Protein AF-A0A7Y7H919-F1 (afdb_monomer)

Foldseek 3Di:
DDDDDDDLVRQLVVVVVVVPDDSVRSNVVSVVVVCVVVCVVVVVCVVVPDDDDPDDPVVVVVVVCVVPVPD

Mean predicted aligned error: 5.7 Å

Sequence (71 aa):
MKWVEFTNEQFIGGLLQSGHLSKHAAEGLAEMGIALGNGRITEEFYKNKPVLSKRKFEEFAIEFAKVYHQA

Radius of gyration: 16.23 Å; Cα contacts (8 Å, |Δi|>4): 20; chains: 1; bounding box: 41×28×35 Å

Solvent-accessible surface area (backbone atoms only — not comparable to full-atom values): 4477 Å² total; per-residue (Å²): 139,80,88,81,86,74,54,64,66,58,50,35,52,52,44,48,71,68,70,81,48,54,71,70,57,29,51,54,52,42,52,50,51,52,34,50,77,72,36,63,58,51,52,55,46,66,74,63,61,72,92,74,71,89,78,52,70,71,63,49,51,56,59,52,42,75,73,67,66,80,125

Structure (mmCIF, N/CA/C/O backbone):
data_AF-A0A7Y7H919-F1
#
_entry.id   AF-A0A7Y7H919-F1
#
loop_
_atom_site.group_PDB
_atom_site.id
_atom_site.type_symbol
_atom_site.label_atom_id
_atom_site.label_alt_id
_atom_site.label_comp_id
_atom_site.label_asym_id
_atom_site.label_entity_id
_atom_site.label_seq_id
_atom_site.pdbx_PDB_ins_code
_atom_site.Cartn_x
_atom_site.Cartn_y
_atom_site.Cartn_z
_atom_site.occupancy
_atom_site.B_iso_or_equiv
_atom_site.auth_seq_id
_atom_site.auth_comp_id
_atom_site.auth_asym_id
_atom_site.auth_atom_id
_atom_site.pdbx_PDB_model_num
ATOM 1 N N . MET A 1 1 ? -11.950 13.509 -9.442 1.00 55.78 1 MET A N 1
ATOM 2 C CA . MET A 1 1 ? -11.740 13.237 -8.003 1.00 55.78 1 MET A CA 1
ATOM 3 C C . MET A 1 1 ? -10.385 13.791 -7.603 1.00 55.78 1 MET A C 1
ATOM 5 O O . MET A 1 1 ? -9.470 13.711 -8.414 1.00 55.78 1 MET A O 1
ATOM 9 N N . LYS A 1 2 ? -10.263 14.382 -6.411 1.00 82.31 2 LYS A N 1
ATOM 10 C CA . LYS A 1 2 ? -8.974 14.800 -5.845 1.00 82.31 2 LYS A CA 1
ATOM 11 C C . LYS A 1 2 ? -8.609 13.794 -4.762 1.00 82.31 2 LYS A C 1
ATOM 13 O O . LYS A 1 2 ? -9.382 13.626 -3.824 1.00 82.31 2 LYS A O 1
ATOM 18 N N . TRP A 1 3 ? -7.489 13.103 -4.934 1.00 83.88 3 TRP A N 1
ATOM 19 C CA . TRP A 1 3 ? -6.940 12.255 -3.884 1.00 83.88 3 TRP A CA 1
ATOM 20 C C . TRP A 1 3 ? -6.486 13.147 -2.729 1.00 83.88 3 TRP A C 1
ATOM 22 O O . TRP A 1 3 ? -5.839 14.168 -2.962 1.00 83.88 3 TRP A O 1
ATOM 32 N N . VAL A 1 4 ? -6.882 12.792 -1.509 1.00 88.56 4 VAL A N 1
ATOM 33 C CA . VAL A 1 4 ? -6.439 13.465 -0.285 1.00 88.56 4 VAL A CA 1
ATOM 34 C C . VAL A 1 4 ? -5.343 12.605 0.319 1.00 88.56 4 VAL A C 1
ATOM 36 O O . VAL A 1 4 ? -5.560 11.422 0.576 1.00 88.56 4 VAL A O 1
ATOM 39 N N . GLU A 1 5 ? -4.166 13.190 0.489 1.00 86.19 5 GLU A N 1
ATOM 40 C CA . GLU A 1 5 ? -3.030 12.517 1.106 1.00 86.19 5 GLU A CA 1
ATOM 41 C C . GLU A 1 5 ? -3.165 12.559 2.630 1.00 86.19 5 GLU A C 1
ATOM 43 O O . GLU A 1 5 ? -3.514 13.593 3.204 1.00 86.19 5 GLU A O 1
ATOM 48 N N . PHE A 1 6 ? -2.903 11.424 3.274 1.00 88.75 6 PHE A N 1
ATOM 49 C CA . PHE A 1 6 ? -2.840 11.313 4.727 1.00 88.75 6 PHE A CA 1
ATOM 50 C C . PHE A 1 6 ? -1.386 11.360 5.179 1.00 88.75 6 PHE A C 1
ATOM 52 O O . PHE A 1 6 ? -0.518 10.774 4.532 1.00 88.75 6 PHE A O 1
ATOM 59 N N . THR A 1 7 ? -1.123 11.996 6.320 1.00 92.06 7 THR A N 1
ATOM 60 C CA . THR A 1 7 ? 0.188 11.874 6.966 1.00 92.06 7 THR A CA 1
ATOM 61 C C . THR A 1 7 ? 0.355 10.482 7.579 1.00 92.06 7 THR A C 1
ATOM 63 O O . THR A 1 7 ? -0.625 9.782 7.861 1.00 92.06 7 THR A O 1
ATOM 66 N N . ASN A 1 8 ? 1.599 10.076 7.841 1.00 90.56 8 ASN A N 1
ATOM 67 C CA . ASN A 1 8 ? 1.886 8.784 8.472 1.00 90.56 8 ASN A CA 1
ATOM 68 C C . ASN A 1 8 ? 1.211 8.663 9.847 1.00 90.56 8 ASN A C 1
ATOM 70 O O . ASN A 1 8 ? 0.702 7.604 10.204 1.00 90.56 8 ASN A O 1
ATOM 74 N N . GLU A 1 9 ? 1.148 9.758 10.602 1.00 92.00 9 GLU A N 1
ATOM 75 C CA . GLU A 1 9 ? 0.521 9.808 11.924 1.00 92.00 9 GLU A CA 1
ATOM 76 C C . GLU A 1 9 ? -0.995 9.613 11.827 1.00 92.00 9 GLU A C 1
ATOM 78 O O . GLU A 1 9 ? -1.580 8.891 12.636 1.00 92.00 9 GLU A O 1
ATOM 83 N N . GLN A 1 10 ? -1.633 10.214 10.816 1.00 93.56 10 GLN A N 1
ATOM 84 C CA . GLN A 1 10 ? -3.060 10.025 10.549 1.00 93.56 10 GLN A CA 1
ATOM 85 C C . GLN A 1 10 ? -3.360 8.577 10.155 1.00 93.56 10 GLN A C 1
ATOM 87 O O . GLN A 1 10 ? -4.330 7.993 10.640 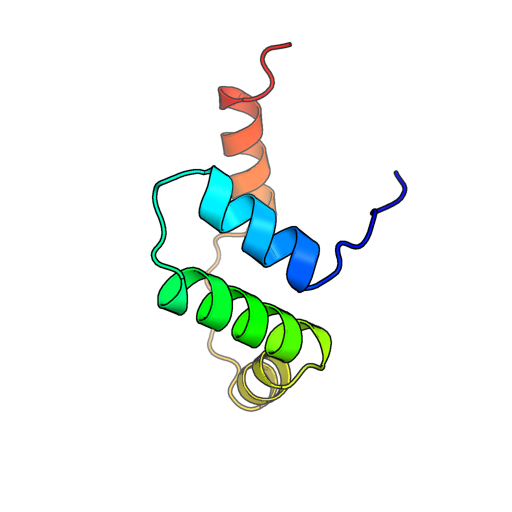1.00 93.56 10 GLN A O 1
ATOM 92 N N . PHE A 1 11 ? -2.503 7.982 9.324 1.00 91.19 11 PHE A N 1
ATOM 93 C CA . PHE A 1 11 ? -2.623 6.587 8.919 1.00 91.19 11 PHE A CA 1
ATOM 94 C C . PHE A 1 11 ? -2.490 5.631 10.116 1.00 91.19 11 PHE A C 1
ATOM 96 O O . PHE A 1 11 ? -3.385 4.819 10.354 1.00 91.19 11 PHE A O 1
ATOM 103 N N . ILE A 1 12 ? -1.439 5.779 10.931 1.00 93.00 12 ILE A N 1
ATOM 104 C CA . ILE A 1 12 ? -1.230 4.970 12.145 1.00 93.00 12 ILE A CA 1
ATOM 105 C C . ILE A 1 12 ? -2.401 5.142 13.118 1.00 93.00 12 ILE A C 1
ATOM 107 O O . ILE A 1 12 ? -2.923 4.155 13.639 1.00 93.00 12 ILE A O 1
ATOM 111 N N . GLY A 1 13 ? -2.843 6.381 13.347 1.00 92.69 13 GLY A N 1
ATOM 112 C CA . GLY A 1 13 ? -3.976 6.681 14.219 1.00 92.69 13 GLY A CA 1
ATOM 113 C C . GLY A 1 13 ? -5.262 5.975 13.780 1.00 92.69 13 GLY A C 1
ATOM 114 O O . GLY A 1 13 ? -5.952 5.393 14.617 1.00 92.69 13 GLY A O 1
ATOM 115 N N . GLY A 1 14 ? -5.553 5.961 12.475 1.00 90.94 14 GLY A N 1
ATOM 116 C CA . GLY A 1 14 ? -6.698 5.240 11.912 1.00 90.94 14 GLY A CA 1
ATOM 117 C C . GLY A 1 14 ? -6.599 3.722 12.094 1.00 90.94 14 GLY A C 1
ATOM 118 O O . GLY A 1 14 ? -7.569 3.082 12.501 1.00 90.94 14 GLY A O 1
ATOM 119 N N . LEU A 1 15 ? -5.414 3.143 11.867 1.00 90.94 15 LEU A N 1
ATOM 120 C CA . LEU A 1 15 ? -5.172 1.711 12.075 1.00 90.94 15 LEU A CA 1
ATOM 121 C C . LEU A 1 15 ? -5.361 1.298 13.539 1.00 90.94 15 LEU A C 1
ATOM 123 O O . LEU A 1 15 ? -6.000 0.283 13.809 1.00 90.94 15 LEU A O 1
ATOM 127 N N . LEU A 1 16 ? -4.864 2.094 14.486 1.00 92.06 16 LEU A N 1
ATOM 128 C CA . LEU A 1 16 ? -5.043 1.835 15.916 1.00 92.06 16 LEU A CA 1
ATOM 129 C C . LEU A 1 16 ? -6.511 1.942 16.348 1.00 92.06 16 LEU A C 1
ATOM 131 O O . LEU A 1 16 ? -6.983 1.106 17.116 1.00 92.06 16 LEU A O 1
ATOM 135 N N . GLN A 1 17 ? -7.250 2.928 15.829 1.00 91.69 17 GLN A N 1
ATOM 136 C CA . GLN A 1 17 ? -8.681 3.087 16.115 1.00 91.69 17 GLN A CA 1
ATOM 137 C C . GLN A 1 17 ? -9.526 1.927 15.582 1.00 91.69 17 GLN A C 1
ATOM 139 O O . GLN A 1 17 ? -10.527 1.577 16.201 1.00 91.69 17 GLN A O 1
ATOM 144 N N . SER A 1 18 ? -9.112 1.295 14.477 1.00 84.56 18 SER A N 1
ATOM 145 C CA . SER A 1 18 ? -9.790 0.108 13.938 1.00 84.56 18 SER A CA 1
ATOM 146 C C . SER A 1 18 ? -9.743 -1.111 14.873 1.00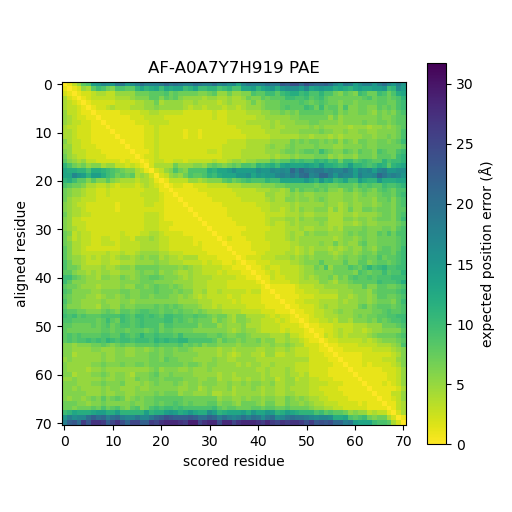 84.56 18 SER A C 1
ATOM 148 O O . SER A 1 18 ? -10.464 -2.075 14.649 1.00 84.56 18 SER A O 1
ATOM 150 N N . GLY A 1 19 ? -8.915 -1.082 15.928 1.00 76.06 19 GLY A N 1
ATOM 151 C CA . GLY A 1 19 ? -8.931 -2.054 17.026 1.00 76.06 19 GLY A CA 1
ATOM 152 C C . GLY A 1 19 ? -8.307 -3.421 16.724 1.00 76.06 19 GLY A C 1
ATOM 153 O O . GLY A 1 19 ? -8.206 -4.248 17.628 1.00 76.06 19 GLY A O 1
ATOM 154 N N . HIS A 1 20 ? -7.859 -3.669 15.488 1.00 72.00 20 HIS A N 1
ATOM 155 C CA . HIS A 1 20 ? -7.383 -4.990 15.051 1.00 72.00 20 HIS A CA 1
ATOM 156 C C . HIS A 1 20 ? -5.863 -5.105 14.869 1.00 72.00 20 HIS A C 1
ATOM 158 O O . HIS A 1 20 ? -5.363 -6.198 14.604 1.00 72.00 20 HIS A O 1
ATOM 164 N N . LEU A 1 21 ? -5.113 -4.009 15.019 1.00 85.12 21 LEU A N 1
ATOM 165 C CA . LEU A 1 21 ? -3.665 -3.980 14.801 1.00 85.12 21 LEU A CA 1
ATOM 166 C C . LEU A 1 21 ? -2.918 -3.515 16.051 1.00 85.12 21 LEU A C 1
ATOM 168 O O . LEU A 1 21 ? -3.307 -2.550 16.707 1.00 85.12 21 LEU A O 1
ATOM 172 N N . SER A 1 22 ? -1.810 -4.191 16.362 1.00 92.00 22 SER A N 1
ATOM 173 C CA . SER A 1 22 ? -0.871 -3.711 17.375 1.00 92.00 22 SER A CA 1
ATOM 174 C C . SER A 1 22 ? -0.163 -2.447 16.882 1.00 92.00 22 SER A C 1
ATOM 176 O O . SER A 1 22 ? -0.030 -2.224 15.677 1.00 92.00 22 SER A O 1
ATOM 178 N N . LYS A 1 23 ? 0.357 -1.640 17.812 1.00 90.56 23 LYS A N 1
ATOM 179 C CA . LYS A 1 23 ? 1.150 -0.449 17.472 1.00 90.56 23 LYS A CA 1
ATOM 180 C C . LYS A 1 23 ? 2.317 -0.773 16.541 1.00 90.56 23 LYS A C 1
ATOM 182 O O . LYS A 1 23 ? 2.478 -0.109 15.526 1.00 90.56 23 LYS A O 1
ATOM 187 N N . HIS A 1 24 ? 3.045 -1.846 16.835 1.00 93.38 24 HIS A N 1
ATOM 188 C CA . HIS A 1 24 ? 4.153 -2.296 15.999 1.00 93.38 24 HIS A CA 1
ATOM 189 C C . HIS A 1 24 ? 3.704 -2.658 14.572 1.00 93.38 24 HIS A C 1
ATOM 191 O O . HIS A 1 24 ? 4.364 -2.292 13.605 1.00 93.38 24 HIS A O 1
ATOM 197 N N . ALA A 1 25 ? 2.556 -3.331 14.422 1.00 93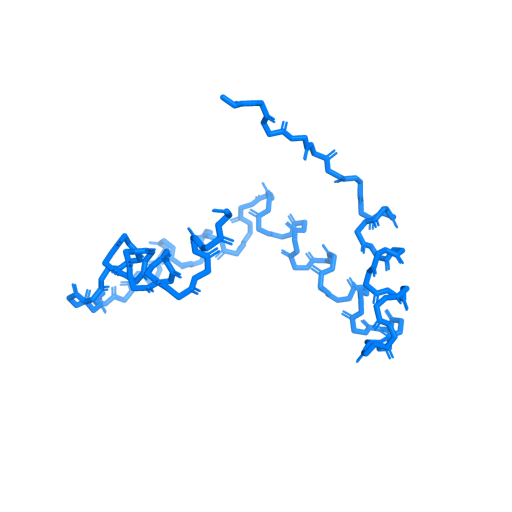.00 25 ALA A N 1
ATOM 198 C CA . ALA A 1 25 ? 2.015 -3.654 13.104 1.00 93.00 25 ALA A CA 1
ATOM 199 C C . ALA A 1 25 ? 1.581 -2.394 12.333 1.00 93.00 25 ALA A C 1
ATOM 201 O O . ALA A 1 25 ? 1.831 -2.293 11.134 1.00 93.00 25 ALA A O 1
ATOM 202 N N . ALA A 1 26 ? 0.964 -1.422 13.011 1.00 92.56 26 ALA A N 1
ATOM 203 C CA . ALA A 1 26 ? 0.560 -0.160 12.395 1.00 92.56 26 ALA A CA 1
ATOM 204 C C . ALA A 1 26 ? 1.767 0.675 11.927 1.00 92.56 26 ALA A C 1
ATOM 206 O O . ALA A 1 26 ? 1.749 1.215 10.822 1.00 92.56 26 ALA A O 1
ATOM 207 N N . GLU A 1 27 ? 2.828 0.735 12.733 1.00 93.62 27 GLU A N 1
ATOM 208 C CA . GLU A 1 27 ? 4.085 1.406 12.380 1.00 93.62 27 GLU A CA 1
ATOM 209 C C . GLU A 1 27 ? 4.767 0.728 11.184 1.00 93.62 27 GLU A C 1
ATOM 211 O O . GLU A 1 27 ? 5.113 1.407 10.220 1.00 93.62 27 GLU A O 1
ATOM 216 N N . GLY A 1 28 ? 4.860 -0.606 11.176 1.00 93.62 28 GLY A N 1
ATOM 217 C CA . GLY A 1 28 ? 5.431 -1.345 10.044 1.00 93.62 28 GLY A CA 1
ATOM 218 C C . GLY A 1 28 ? 4.659 -1.142 8.731 1.00 93.62 28 GLY A C 1
ATOM 219 O O . GLY A 1 28 ? 5.257 -1.039 7.659 1.00 93.62 28 GLY A O 1
ATOM 220 N N . LEU A 1 29 ? 3.328 -1.017 8.792 1.00 92.12 29 LEU A N 1
ATOM 221 C CA . LEU A 1 29 ? 2.518 -0.674 7.618 1.00 92.12 29 LEU A CA 1
ATOM 222 C C . LEU A 1 29 ? 2.789 0.752 7.121 1.00 92.12 29 LEU A C 1
ATOM 224 O O . LEU A 1 29 ? 2.836 0.971 5.909 1.00 92.12 29 LEU A O 1
ATOM 228 N N . ALA A 1 30 ? 2.989 1.711 8.028 1.00 92.31 30 ALA A N 1
ATOM 229 C CA . ALA A 1 30 ? 3.351 3.078 7.659 1.00 92.31 30 ALA A CA 1
ATOM 230 C C . ALA A 1 30 ? 4.739 3.130 6.999 1.00 92.31 30 ALA A C 1
ATOM 232 O O . ALA A 1 30 ? 4.901 3.754 5.951 1.00 92.31 30 ALA A O 1
ATOM 233 N N . GLU A 1 31 ? 5.722 2.406 7.542 1.00 93.00 31 GLU A N 1
ATOM 234 C CA . GLU A 1 31 ? 7.059 2.275 6.948 1.00 93.00 31 GLU A CA 1
ATOM 235 C C . GLU A 1 31 ? 7.008 1.686 5.532 1.00 93.00 31 GLU A C 1
ATOM 237 O O . GLU A 1 31 ? 7.658 2.200 4.616 1.00 93.00 31 GLU A O 1
ATOM 242 N N . MET A 1 32 ? 6.188 0.652 5.322 1.00 91.31 32 MET A N 1
ATOM 243 C CA . MET A 1 32 ? 5.967 0.078 3.995 1.00 91.31 32 MET A CA 1
ATOM 244 C C . MET A 1 32 ? 5.337 1.099 3.037 1.00 91.31 32 MET A C 1
ATOM 246 O O . MET A 1 32 ? 5.755 1.193 1.883 1.00 91.31 32 MET A O 1
ATOM 250 N N . GLY A 1 33 ? 4.376 1.900 3.507 1.00 89.50 33 GLY A N 1
ATOM 251 C CA . GLY A 1 33 ? 3.781 2.996 2.736 1.00 89.50 33 GLY A CA 1
ATOM 252 C C . GLY A 1 33 ? 4.813 4.036 2.288 1.00 89.50 33 GLY A C 1
ATOM 253 O O . GLY A 1 33 ? 4.853 4.399 1.112 1.00 89.50 33 GLY A O 1
ATOM 254 N N . ILE A 1 34 ? 5.716 4.446 3.185 1.00 91.00 34 ILE A N 1
ATOM 255 C CA . ILE A 1 34 ? 6.829 5.357 2.864 1.00 91.00 34 ILE A CA 1
ATOM 256 C C . ILE A 1 34 ? 7.749 4.730 1.808 1.00 91.00 34 ILE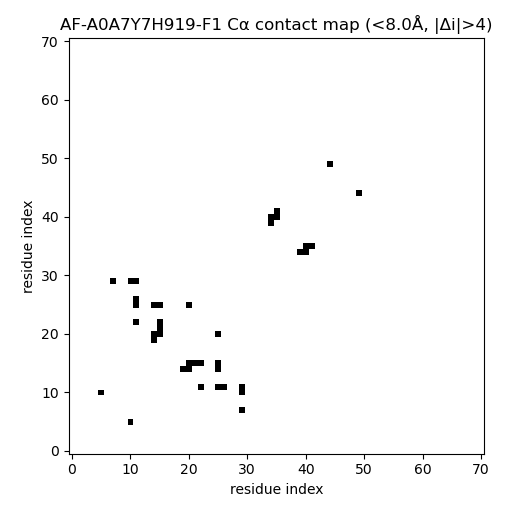 A C 1
ATOM 258 O O . ILE A 1 34 ? 8.134 5.398 0.847 1.00 91.00 34 ILE A O 1
ATOM 262 N N . ALA A 1 35 ? 8.099 3.450 1.966 1.00 90.50 35 ALA A N 1
ATOM 263 C CA . ALA A 1 35 ? 8.956 2.718 1.032 1.00 90.50 35 ALA A CA 1
ATOM 264 C C . ALA A 1 35 ? 8.310 2.497 -0.352 1.00 90.50 35 ALA A C 1
ATOM 266 O O . ALA A 1 35 ? 9.011 2.402 -1.363 1.00 90.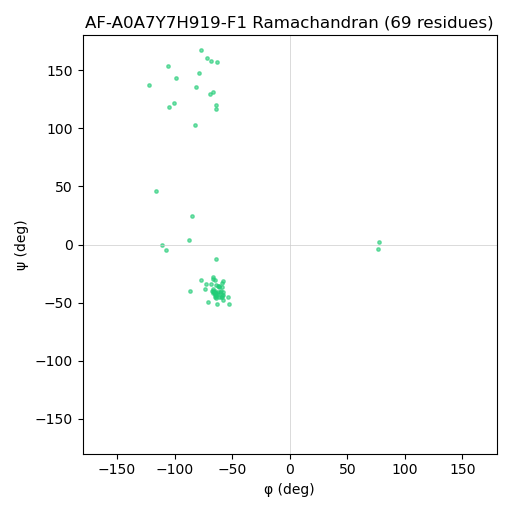50 35 ALA A O 1
ATOM 267 N N . LEU A 1 36 ? 6.978 2.429 -0.419 1.00 88.50 36 LEU A N 1
ATOM 268 C CA . LEU A 1 36 ? 6.232 2.450 -1.677 1.00 88.50 36 LEU A CA 1
ATOM 269 C C . LEU A 1 36 ? 6.283 3.845 -2.310 1.00 88.50 36 LEU A C 1
ATOM 271 O O . LEU A 1 36 ? 6.620 3.965 -3.487 1.00 88.50 36 LEU A O 1
ATOM 275 N N . GLY A 1 37 ? 5.995 4.895 -1.533 1.00 86.94 37 GLY A N 1
ATOM 276 C CA . GLY A 1 37 ? 5.939 6.279 -2.015 1.00 86.94 37 GLY A CA 1
ATOM 277 C C . GLY A 1 37 ? 7.283 6.820 -2.511 1.00 86.94 37 GLY A C 1
ATOM 278 O O . GLY A 1 37 ? 7.328 7.551 -3.496 1.00 86.94 37 GLY A O 1
ATOM 279 N N . ASN A 1 38 ? 8.390 6.414 -1.884 1.00 90.62 38 ASN A N 1
ATOM 280 C CA . ASN A 1 38 ? 9.741 6.774 -2.328 1.00 90.62 38 ASN A CA 1
ATOM 281 C C . ASN A 1 38 ? 10.331 5.806 -3.374 1.00 90.62 38 ASN A C 1
ATOM 283 O O . ASN A 1 38 ? 11.488 5.960 -3.761 1.00 90.62 38 ASN A O 1
ATOM 287 N N . GLY A 1 39 ? 9.558 4.813 -3.826 1.00 89.88 39 GLY A N 1
ATOM 288 C CA . GLY A 1 39 ? 9.933 3.904 -4.908 1.00 89.88 39 GLY A CA 1
ATOM 289 C C . GLY A 1 39 ? 10.914 2.789 -4.538 1.00 89.88 39 GLY A C 1
ATOM 290 O O . GLY A 1 39 ? 11.259 1.988 -5.401 1.00 89.88 39 GLY A O 1
ATOM 291 N N . ARG A 1 40 ? 11.336 2.665 -3.274 1.00 88.88 40 ARG A N 1
ATOM 292 C CA . ARG A 1 40 ? 12.289 1.620 -2.850 1.00 88.88 40 ARG A CA 1
ATOM 293 C C . ARG A 1 40 ? 11.747 0.210 -3.072 1.00 88.88 40 ARG A C 1
ATOM 295 O O . ARG A 1 40 ? 12.496 -0.682 -3.449 1.00 88.88 40 ARG A O 1
ATOM 302 N N . ILE A 1 41 ? 10.444 0.009 -2.872 1.00 85.75 41 ILE A N 1
ATOM 303 C CA . ILE A 1 41 ? 9.803 -1.292 -3.125 1.00 85.75 41 ILE A CA 1
ATOM 304 C C . ILE A 1 41 ? 9.663 -1.566 -4.627 1.00 85.75 41 ILE A C 1
ATOM 306 O O . ILE A 1 41 ? 9.835 -2.698 -5.079 1.00 85.75 41 ILE A O 1
ATOM 310 N N . THR A 1 42 ? 9.349 -0.542 -5.418 1.00 89.00 42 THR A N 1
ATOM 311 C CA . THR A 1 42 ? 9.101 -0.718 -6.852 1.00 89.00 42 THR A CA 1
ATOM 312 C C . THR A 1 42 ? 10.395 -0.877 -7.641 1.00 89.00 42 THR A C 1
ATOM 314 O O . THR A 1 42 ? 10.405 -1.608 -8.628 1.00 89.00 42 THR A O 1
ATOM 317 N N . GLU A 1 43 ? 11.490 -0.261 -7.194 1.00 91.75 43 GLU A N 1
ATOM 318 C CA . GLU A 1 43 ? 12.807 -0.366 -7.822 1.00 91.75 43 GLU A CA 1
ATOM 319 C C . GLU A 1 43 ? 13.236 -1.827 -8.012 1.00 91.75 43 GLU A C 1
ATOM 321 O O . GLU A 1 43 ? 13.578 -2.237 -9.123 1.00 91.75 43 GLU A O 1
ATOM 326 N N . GLU A 1 44 ? 13.164 -2.628 -6.950 1.00 86.75 44 GLU A N 1
ATOM 327 C CA . GLU A 1 44 ? 13.560 -4.036 -6.988 1.00 86.75 44 GLU A CA 1
ATOM 328 C C . GLU A 1 44 ? 12.633 -4.867 -7.882 1.00 86.75 44 GLU A C 1
ATOM 330 O O . GLU A 1 44 ? 13.091 -5.665 -8.702 1.00 86.75 44 GLU A O 1
ATOM 335 N N . PHE A 1 45 ? 11.323 -4.622 -7.797 1.00 88.25 45 PHE A N 1
ATOM 336 C CA . PHE A 1 45 ? 10.343 -5.269 -8.666 1.00 88.25 45 PHE A CA 1
ATOM 337 C C . PHE A 1 45 ? 10.617 -5.000 -10.151 1.00 88.25 45 PHE A C 1
ATOM 339 O O . PHE A 1 45 ? 10.487 -5.904 -10.973 1.00 88.25 45 PHE A O 1
ATOM 346 N N . TYR A 1 46 ? 10.998 -3.773 -10.516 1.00 90.56 46 TYR A N 1
ATOM 347 C CA . TYR A 1 46 ? 11.298 -3.438 -11.907 1.00 90.56 46 TYR A CA 1
ATOM 348 C C . TYR A 1 46 ? 12.622 -4.034 -12.388 1.00 90.56 46 TYR A C 1
ATOM 350 O O . TYR A 1 46 ? 12.703 -4.427 -13.552 1.00 90.56 46 TYR A O 1
ATOM 358 N N . LYS A 1 47 ? 13.629 -4.148 -11.511 1.00 93.94 47 LYS A N 1
ATOM 359 C CA . LYS A 1 47 ? 14.895 -4.833 -11.823 1.00 93.94 47 LYS A CA 1
ATOM 360 C C . LYS A 1 47 ? 14.692 -6.331 -12.045 1.00 93.94 47 LYS A C 1
ATOM 362 O O . LYS A 1 47 ? 15.250 -6.886 -12.985 1.00 93.94 47 LYS A O 1
ATOM 367 N N . ASN A 1 48 ? 13.858 -6.962 -11.222 1.00 92.69 48 ASN A N 1
ATOM 368 C CA . ASN A 1 48 ? 13.637 -8.408 -11.207 1.00 92.69 48 ASN A CA 1
ATOM 369 C C . ASN A 1 48 ? 12.198 -8.773 -11.589 1.00 92.69 48 ASN A C 1
ATOM 371 O O . ASN A 1 48 ? 11.542 -9.583 -10.932 1.00 92.69 48 ASN A O 1
ATOM 375 N N . LYS A 1 49 ? 11.692 -8.154 -12.661 1.00 91.44 49 LYS A N 1
ATOM 376 C CA . LYS A 1 49 ? 10.284 -8.259 -13.047 1.00 91.44 49 LYS A CA 1
ATOM 377 C C . LYS A 1 49 ? 9.907 -9.700 -13.429 1.00 91.44 49 LYS A C 1
ATOM 379 O O . LYS A 1 49 ? 10.397 -10.202 -14.443 1.00 91.44 49 LYS A O 1
ATOM 384 N N . PRO A 1 50 ? 8.997 -10.357 -12.689 1.00 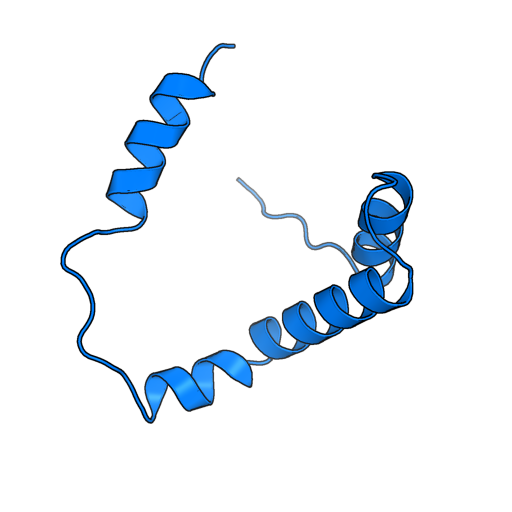91.00 50 PRO A N 1
ATOM 385 C CA . PRO A 1 50 ? 8.568 -11.712 -13.007 1.00 91.00 50 PRO A CA 1
ATOM 386 C C . PRO A 1 50 ? 7.587 -11.730 -14.187 1.00 91.00 50 PRO A C 1
ATOM 388 O O . PRO A 1 50 ? 7.006 -10.708 -14.571 1.00 91.00 50 PRO A O 1
ATOM 391 N N . VAL A 1 51 ? 7.340 -12.924 -14.734 1.00 94.62 51 VAL A N 1
ATOM 392 C CA . VAL A 1 51 ? 6.242 -13.137 -15.686 1.00 94.62 51 VAL A CA 1
ATOM 393 C C . VAL A 1 51 ? 4.916 -12.877 -14.969 1.00 94.62 51 VAL A C 1
ATOM 395 O O . VAL A 1 51 ? 4.594 -13.524 -13.974 1.00 94.62 51 VAL A O 1
ATOM 398 N N . LEU A 1 52 ? 4.150 -11.910 -15.470 1.00 91.81 52 LEU A N 1
ATOM 399 C CA . LEU A 1 52 ? 2.880 -11.514 -14.867 1.00 91.81 52 LEU A CA 1
ATOM 400 C C . LEU A 1 52 ? 1.759 -12.495 -15.229 1.00 91.81 52 LEU A C 1
ATOM 402 O O . LEU A 1 52 ? 1.708 -13.028 -16.338 1.00 91.81 52 LEU A O 1
ATOM 406 N N . SER A 1 53 ? 0.818 -12.675 -14.301 1.00 91.12 53 SER A N 1
ATOM 407 C CA . SER A 1 53 ? -0.418 -13.415 -14.561 1.00 91.12 53 SER A CA 1
ATOM 408 C C . SER A 1 53 ? -1.265 -12.731 -15.640 1.00 91.12 53 SER A C 1
ATOM 410 O O . SER A 1 53 ? -1.189 -11.519 -15.860 1.00 91.12 53 SER A O 1
ATOM 412 N N . LYS A 1 54 ? -2.126 -13.523 -16.286 1.00 93.25 54 LYS A N 1
ATOM 413 C CA . LYS A 1 54 ? -3.160 -13.010 -17.191 1.00 93.25 54 LYS A CA 1
ATOM 414 C C . LYS A 1 54 ? -4.228 -12.203 -16.446 1.00 93.25 54 LYS A C 1
ATOM 416 O O . LYS A 1 54 ? -4.776 -11.287 -17.044 1.00 93.25 54 LYS A O 1
ATOM 421 N N . ARG A 1 55 ? -4.489 -12.519 -15.168 1.00 92.19 55 ARG A N 1
ATOM 422 C CA . ARG A 1 55 ? -5.523 -11.851 -14.361 1.00 92.19 55 ARG A CA 1
ATOM 423 C C . ARG A 1 55 ? -5.118 -10.414 -14.047 1.00 92.19 55 ARG A C 1
ATOM 425 O O . ARG A 1 55 ? -4.009 -10.178 -13.562 1.00 92.19 55 ARG A O 1
ATOM 432 N N . LYS A 1 56 ? -6.018 -9.472 -14.312 1.00 93.00 56 LYS A N 1
ATOM 433 C CA . LYS A 1 56 ? -5.793 -8.036 -14.124 1.00 93.00 56 LYS A CA 1
ATOM 434 C C . LYS A 1 56 ? -6.525 -7.496 -12.903 1.00 93.00 56 LYS A C 1
ATOM 436 O O . LYS A 1 56 ? -7.552 -8.025 -12.484 1.00 93.00 56 LYS A O 1
ATOM 441 N N . PHE A 1 57 ? -5.991 -6.420 -12.330 1.00 92.62 57 PHE A N 1
ATOM 442 C CA . PHE A 1 57 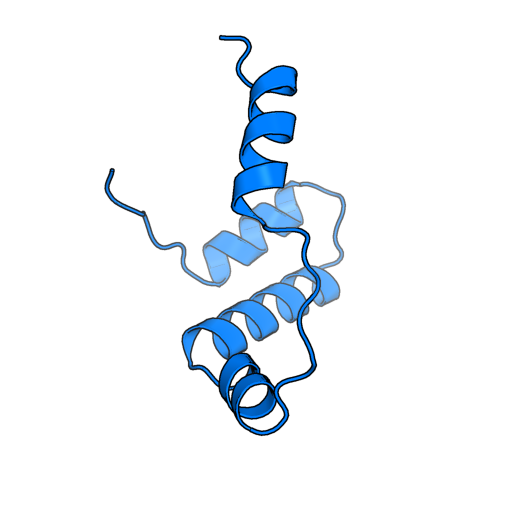? -6.641 -5.746 -11.209 1.00 92.62 57 PHE A CA 1
ATOM 443 C C . PHE A 1 57 ? -7.943 -5.065 -11.651 1.00 92.62 5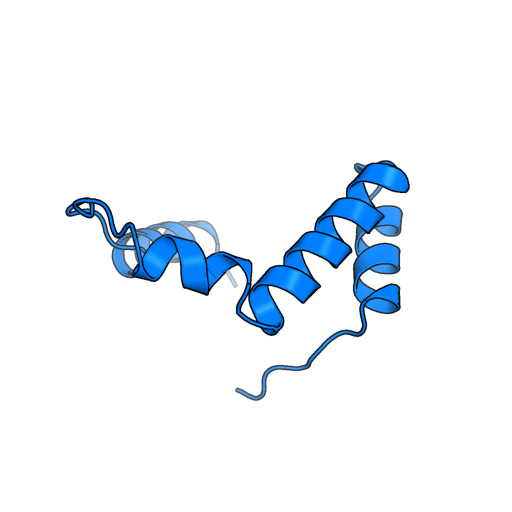7 PHE A C 1
ATOM 445 O O . PHE A 1 57 ? -8.918 -5.088 -10.904 1.00 92.62 57 PHE A O 1
ATOM 452 N N . GLU A 1 58 ? -8.007 -4.542 -12.883 1.00 93.62 58 GLU A N 1
ATOM 453 C CA . GLU A 1 58 ? -9.241 -3.954 -13.417 1.00 93.62 58 GLU A CA 1
ATOM 454 C C . GLU A 1 58 ? -10.381 -4.980 -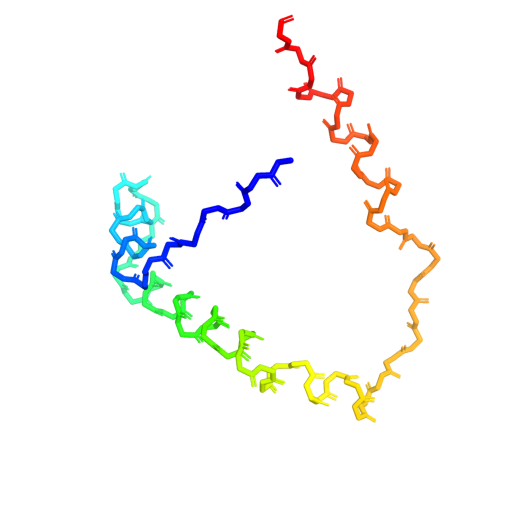13.513 1.00 93.62 58 GLU A C 1
ATOM 456 O O . GLU A 1 58 ? -11.532 -4.651 -13.234 1.00 93.62 58 GLU A O 1
ATOM 461 N N . GLU A 1 59 ? -10.069 -6.238 -13.841 1.00 93.62 59 GLU A N 1
ATOM 462 C CA . GLU A 1 59 ? -11.059 -7.325 -13.880 1.00 93.62 59 GLU A CA 1
ATOM 463 C C . GLU A 1 59 ? -11.628 -7.608 -12.485 1.00 93.62 59 GLU A C 1
ATOM 465 O O . GLU A 1 59 ? -12.837 -7.769 -12.324 1.00 93.62 59 GLU A O 1
ATOM 470 N N . PHE A 1 60 ? -10.770 -7.606 -11.459 1.00 93.38 60 PHE A N 1
ATOM 471 C CA . PHE A 1 60 ? -11.205 -7.750 -10.070 1.00 93.38 60 PHE A CA 1
ATOM 472 C C . PHE A 1 60 ? -12.066 -6.567 -9.607 1.00 93.38 60 PHE A C 1
ATOM 474 O O . PHE A 1 60 ? -13.067 -6.773 -8.923 1.00 93.38 60 PHE A O 1
ATOM 481 N N . ALA A 1 61 ? -11.728 -5.336 -9.999 1.00 93.69 61 ALA A N 1
ATOM 482 C CA . ALA A 1 61 ? -12.489 -4.150 -9.607 1.00 93.69 61 ALA A CA 1
ATOM 483 C C . ALA A 1 61 ? -13.966 -4.220 -10.050 1.00 93.69 61 ALA A C 1
ATOM 485 O O . ALA A 1 61 ? -14.848 -3.762 -9.323 1.00 93.69 61 ALA A O 1
ATOM 486 N N . ILE A 1 62 ? -14.251 -4.847 -11.199 1.00 93.44 62 ILE A N 1
ATOM 487 C CA . ILE A 1 62 ? -15.622 -5.093 -11.677 1.00 93.44 62 ILE A CA 1
ATOM 488 C C . ILE A 1 62 ? -16.371 -6.048 -10.737 1.00 93.44 62 ILE A C 1
ATOM 490 O O . ILE A 1 62 ? -17.531 -5.804 -10.405 1.00 93.44 62 ILE A O 1
ATOM 494 N N . GLU A 1 63 ? -15.731 -7.140 -10.309 1.00 92.44 63 GLU A N 1
ATOM 495 C CA . GLU A 1 63 ? -16.318 -8.100 -9.361 1.00 92.44 63 GLU A CA 1
ATOM 496 C C . GLU A 1 63 ? -16.570 -7.450 -7.998 1.00 92.44 63 GLU A C 1
ATOM 498 O O . GLU A 1 63 ? -17.659 -7.588 -7.442 1.00 92.44 63 GLU A O 1
ATOM 503 N N . PHE A 1 64 ? -15.599 -6.682 -7.501 1.00 93.75 64 PHE A N 1
ATOM 504 C CA . PHE A 1 64 ? -15.719 -5.928 -6.257 1.00 93.75 64 PHE A CA 1
ATOM 505 C C . PHE A 1 64 ? -16.908 -4.957 -6.300 1.00 93.75 64 PHE A C 1
ATOM 507 O O . PHE A 1 64 ? -17.738 -4.945 -5.390 1.00 93.75 64 PHE A O 1
ATOM 514 N N . ALA A 1 65 ? -17.047 -4.190 -7.386 1.00 94.50 65 ALA A N 1
ATOM 515 C CA . ALA A 1 65 ? -18.157 -3.258 -7.553 1.00 94.50 65 ALA A CA 1
ATOM 516 C C . ALA A 1 65 ? -19.519 -3.969 -7.528 1.00 94.50 65 ALA A C 1
ATOM 518 O O . ALA A 1 65 ? -20.435 -3.486 -6.878 1.00 94.50 65 ALA A O 1
ATOM 519 N N . LYS A 1 66 ? -19.672 -5.147 -8.146 1.00 93.44 66 LYS A N 1
ATOM 520 C CA . LYS A 1 66 ? -20.955 -5.880 -8.107 1.00 93.44 66 LYS A CA 1
ATOM 521 C C . LYS A 1 66 ? -21.435 -6.196 -6.685 1.00 93.44 66 LYS A C 1
ATOM 523 O O . LYS A 1 66 ? -22.640 -6.254 -6.465 1.00 93.44 66 LYS A O 1
ATOM 528 N N . VAL A 1 67 ? -20.512 -6.409 -5.745 1.00 94.56 67 VAL A N 1
ATOM 529 C CA . VAL A 1 67 ? -20.832 -6.739 -4.346 1.00 94.56 67 VAL A CA 1
ATOM 530 C C . VAL A 1 67 ? -21.050 -5.482 -3.503 1.00 94.56 67 VAL A C 1
ATOM 532 O O . VAL A 1 67 ? -21.959 -5.454 -2.680 1.00 94.56 67 VAL A O 1
ATOM 535 N N . TYR A 1 68 ? -20.238 -4.443 -3.711 1.00 92.31 68 TYR A N 1
ATOM 536 C CA . TYR A 1 68 ? -20.174 -3.281 -2.814 1.00 92.31 68 TYR A CA 1
ATOM 537 C C . TYR A 1 68 ? -20.737 -1.977 -3.406 1.00 92.31 68 TYR A C 1
ATOM 539 O O . TYR A 1 68 ? -20.758 -0.962 -2.719 1.00 92.31 68 TYR A O 1
ATOM 547 N N . HIS A 1 69 ? -21.223 -1.976 -4.652 1.00 85.56 69 HIS A N 1
ATOM 548 C CA . HIS A 1 69 ? -21.886 -0.827 -5.294 1.00 85.56 69 HIS A CA 1
ATOM 549 C C . HIS A 1 69 ? -23.388 -0.738 -4.957 1.00 85.56 69 HIS A C 1
ATOM 551 O O . HIS A 1 69 ? -24.166 -0.183 -5.726 1.00 85.56 69 HIS A O 1
ATOM 557 N N . GLN A 1 70 ? -23.830 -1.301 -3.829 1.00 70.38 70 GLN A N 1
ATOM 558 C CA . GLN A 1 70 ? -25.178 -1.036 -3.328 1.00 70.38 70 GLN A CA 1
ATOM 559 C C . GLN A 1 70 ? -25.164 0.284 -2.556 1.00 70.38 70 GLN A C 1
ATOM 561 O O . GLN A 1 70 ? -24.679 0.347 -1.427 1.00 70.38 70 GLN A O 1
ATOM 566 N N . ALA A 1 71 ? -25.669 1.325 -3.214 1.00 57.84 71 ALA A N 1
ATOM 567 C CA . ALA A 1 71 ? -26.048 2.606 -2.633 1.00 57.84 71 ALA A CA 1
ATOM 568 C C . ALA A 1 71 ? -27.553 2.809 -2.832 1.00 57.84 71 ALA A C 1
ATOM 570 O O . ALA A 1 71 ? -28.047 2.430 -3.921 1.00 57.84 71 ALA A O 1
#

Secondary structure (DSSP, 8-state):
--PPPPPHHHHHHHHHHTSSS-HHHHHHHHHHHHHHHTTHHHHHHHHTPPPPPS--HHHHHHHHHHHH---

pLDDT: mean 89.29, std 7.18, range [55.78, 94.62]